Protein AF-A0A399SVD2-F1 (afdb_monomer)

Foldseek 3Di:
DPVVVVVVVVVVPPDPPPPPDFAWWDQDPVFQTPDDPPQFRRWGADPVQRWTDTDFKIFRQDVLLCVQVVPDDPWDKTKTWDDPDDCVVPAGWMWIATADPVRRRHKIFIARSVQRQGPWIWGWDWDDDPPDDTDTDTDTDDQDPVNSVVRNVRMDTDPDPPPPD

Mean predicted aligned error: 8.08 Å

Solvent-accessible surface area (backbone atoms only — not comparable to full-atom values): 9773 Å² total; per-residue (Å²): 127,75,68,60,57,58,53,56,57,61,70,73,66,76,67,82,79,77,70,90,68,66,45,70,33,45,72,44,96,89,22,39,38,43,77,55,58,80,96,48,40,57,23,34,44,43,83,91,68,46,29,46,32,45,69,65,33,30,30,47,66,40,67,76,62,47,63,77,52,65,87,63,64,86,60,48,79,50,38,32,30,48,74,92,65,65,52,91,83,47,63,38,29,38,33,40,36,45,23,26,94,91,38,77,74,21,35,35,42,33,25,31,67,87,76,62,47,72,82,48,39,31,36,65,36,80,50,71,50,95,96,53,76,79,42,75,40,81,38,78,56,90,76,49,71,69,46,52,51,46,45,61,72,34,48,42,73,51,83,68,81,77,78,81,126

Secondary structure (DSSP, 8-state):
--HHHHHHHHHT---------PEEEEE-TTSBEES--GGG-SEEEETTTTEEEETTEEEEPPHHHHTTTTT--S-EEEEEEE-SS-TTTS--EEEEEEE-SS-TT-EEEEEETTT--EEEEEEEEEE--TTSPPEEEEEE----HHHHHHHHHTEEE--------

Organism: NCBI:txid2305463

Structure (mmCIF, N/CA/C/O backbone):
data_AF-A0A399SVD2-F1
#
_entry.id   AF-A0A399SVD2-F1
#
loop_
_atom_site.group_PDB
_atom_site.id
_atom_site.type_symbol
_atom_site.label_atom_id
_atom_site.label_alt_id
_atom_site.label_comp_id
_atom_site.label_asym_id
_atom_site.label_entity_id
_atom_site.label_seq_id
_atom_site.pdbx_PDB_ins_code
_atom_site.Cartn_x
_atom_site.Cartn_y
_atom_site.Cartn_z
_atom_site.occupancy
_atom_site.B_iso_or_equiv
_atom_site.auth_seq_id
_atom_site.auth_comp_id
_atom_site.auth_asym_id
_atom_site.auth_atom_id
_atom_site.pdbx_PDB_model_num
ATOM 1 N N . MET A 1 1 ? 34.475 -36.546 33.493 1.00 55.59 1 MET A N 1
ATOM 2 C CA . MET A 1 1 ? 33.151 -35.921 33.744 1.00 55.59 1 MET A CA 1
ATOM 3 C C . MET A 1 1 ? 33.076 -34.419 33.418 1.00 55.59 1 MET A C 1
ATOM 5 O O . MET A 1 1 ? 31.990 -33.870 33.468 1.00 55.59 1 MET A O 1
ATOM 9 N N . LYS A 1 2 ? 34.173 -33.744 33.029 1.00 57.78 2 LYS A N 1
ATOM 10 C CA . LYS A 1 2 ? 34.202 -32.279 32.827 1.00 57.78 2 LYS A CA 1
ATOM 11 C C . LYS A 1 2 ? 33.726 -31.806 31.436 1.00 57.78 2 LYS A C 1
ATOM 13 O O . LYS A 1 2 ? 33.198 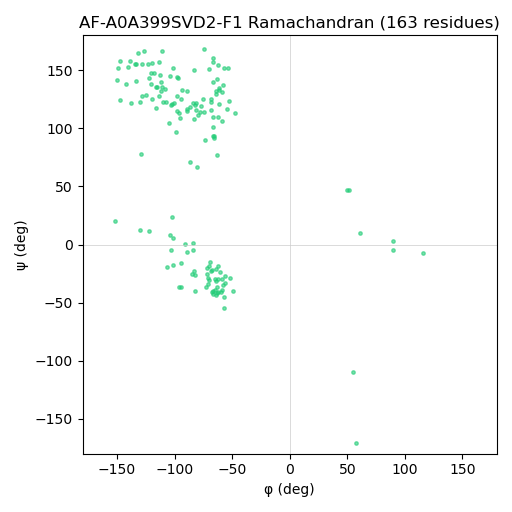-30.708 31.324 1.00 57.78 2 LYS A O 1
ATOM 18 N N . ASN A 1 3 ? 33.824 -32.648 30.400 1.00 59.53 3 ASN A N 1
ATOM 19 C CA . ASN A 1 3 ? 33.466 -32.263 29.021 1.00 59.53 3 ASN A CA 1
ATOM 20 C C . ASN A 1 3 ? 31.963 -32.378 28.708 1.00 59.53 3 ASN A C 1
ATOM 22 O O . ASN A 1 3 ? 31.471 -31.693 27.820 1.00 59.53 3 ASN A O 1
ATOM 26 N N . TRP A 1 4 ? 31.221 -33.199 29.456 1.00 64.62 4 TRP A N 1
ATOM 27 C CA . TRP A 1 4 ? 29.779 -33.393 29.250 1.00 64.62 4 TRP A CA 1
ATOM 28 C C . TRP A 1 4 ? 28.957 -32.167 29.669 1.00 64.62 4 TRP A C 1
ATOM 30 O O . TRP A 1 4 ? 27.925 -31.888 29.071 1.00 64.62 4 TRP A O 1
ATOM 40 N N . ILE A 1 5 ? 29.458 -31.393 30.638 1.00 72.12 5 ILE A N 1
ATOM 41 C CA . ILE A 1 5 ? 28.835 -30.142 31.094 1.00 72.12 5 ILE A CA 1
ATOM 42 C C . ILE A 1 5 ? 28.901 -29.075 29.991 1.00 72.12 5 ILE A C 1
ATOM 44 O O . ILE A 1 5 ? 27.917 -28.389 29.744 1.00 72.12 5 ILE A O 1
ATOM 48 N N . LEU A 1 6 ? 30.025 -28.977 29.273 1.00 65.31 6 LEU A N 1
ATOM 49 C CA . LEU A 1 6 ? 30.178 -28.050 28.144 1.00 65.31 6 LEU A CA 1
ATOM 50 C C . LEU A 1 6 ? 29.239 -28.392 26.979 1.00 65.31 6 LEU A C 1
ATOM 52 O O . LEU A 1 6 ? 28.652 -27.489 26.393 1.00 65.31 6 LEU A O 1
ATOM 56 N N . ILE A 1 7 ? 29.045 -29.683 26.688 1.00 68.75 7 ILE A N 1
ATOM 57 C CA . ILE A 1 7 ? 28.108 -30.144 25.650 1.00 68.75 7 ILE A CA 1
ATOM 58 C C . ILE A 1 7 ? 26.659 -29.836 26.056 1.00 68.75 7 ILE A C 1
ATOM 60 O O . ILE A 1 7 ? 25.890 -29.333 25.241 1.00 68.75 7 ILE A O 1
ATOM 64 N N . ALA A 1 8 ? 26.302 -30.063 27.324 1.00 66.94 8 ALA A N 1
ATOM 65 C CA . ALA A 1 8 ? 24.974 -29.745 27.845 1.00 66.94 8 ALA A CA 1
ATOM 66 C C . ALA A 1 8 ? 24.665 -28.234 27.811 1.00 66.94 8 ALA A C 1
ATOM 68 O O . ALA A 1 8 ? 23.546 -27.858 27.484 1.00 66.94 8 ALA A O 1
ATOM 69 N N . ILE A 1 9 ? 25.657 -27.372 28.073 1.00 70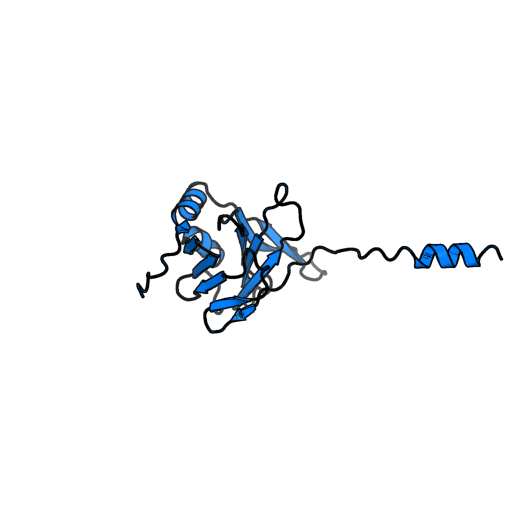.12 9 ILE A N 1
ATOM 70 C CA . ILE A 1 9 ? 25.515 -25.905 27.988 1.00 70.12 9 ILE A CA 1
ATOM 71 C C . ILE A 1 9 ? 25.383 -25.428 26.530 1.00 70.12 9 ILE A C 1
ATOM 73 O O . ILE A 1 9 ? 24.651 -24.480 26.252 1.00 70.12 9 ILE A O 1
ATOM 77 N N . MET A 1 10 ? 26.051 -26.087 25.577 1.00 62.69 10 MET A N 1
ATOM 78 C CA . MET A 1 10 ? 25.950 -25.733 24.154 1.00 62.69 10 MET A CA 1
ATOM 79 C C . MET A 1 10 ? 24.575 -26.076 23.554 1.00 62.69 10 MET A C 1
ATOM 81 O O . MET A 1 10 ? 24.098 -25.372 22.668 1.00 62.69 10 MET A O 1
ATOM 85 N N . LEU A 1 11 ? 23.914 -27.120 24.067 1.00 62.94 11 LEU A N 1
ATOM 86 C CA . LEU A 1 11 ? 22.574 -27.546 23.641 1.00 62.94 11 LEU A CA 1
ATOM 87 C C . LEU A 1 11 ? 21.446 -26.604 24.101 1.00 62.94 11 LEU A C 1
ATOM 89 O O . LEU A 1 11 ? 20.384 -26.599 23.487 1.00 62.94 11 LEU A O 1
ATOM 93 N N . THR A 1 12 ? 21.661 -25.774 25.128 1.00 62.62 12 THR A N 1
ATOM 94 C CA . THR A 1 12 ? 20.631 -24.856 25.656 1.00 62.62 12 THR A CA 1
ATOM 95 C C . THR A 1 12 ? 20.624 -23.465 25.009 1.00 62.62 12 THR A C 1
ATOM 97 O O . THR A 1 12 ? 19.802 -22.634 25.378 1.00 62.62 12 THR A O 1
ATOM 100 N N . PHE A 1 13 ? 21.512 -23.193 24.045 1.00 59.28 13 PHE A N 1
ATOM 101 C CA . PHE A 1 13 ? 21.647 -21.881 23.388 1.00 59.28 13 PHE A CA 1
ATOM 102 C C . PHE A 1 13 ? 21.021 -21.803 21.985 1.00 59.28 13 PHE A C 1
ATOM 104 O O . PHE A 1 13 ? 21.383 -20.943 21.184 1.00 59.28 13 PHE A O 1
ATOM 111 N N . GLN A 1 14 ? 20.045 -22.658 21.674 1.00 62.28 14 GLN A N 1
ATOM 112 C CA . GLN A 1 14 ? 19.203 -22.484 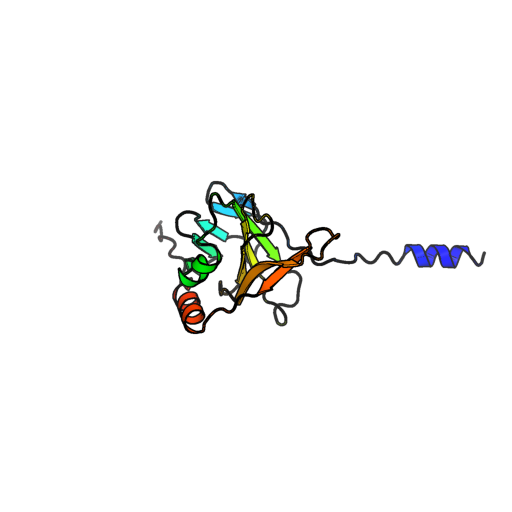20.486 1.00 62.28 14 GLN A CA 1
ATOM 113 C C . GLN A 1 14 ? 18.102 -21.457 20.773 1.00 62.28 14 GLN A C 1
ATOM 115 O O . GLN A 1 14 ? 16.922 -21.790 20.850 1.00 62.28 14 GLN A O 1
ATOM 120 N N . LEU A 1 15 ? 18.488 -20.195 20.976 1.00 65.81 15 LEU A N 1
ATOM 121 C CA . LEU A 1 15 ? 17.510 -19.113 20.929 1.00 65.81 15 LEU A CA 1
ATOM 122 C C . LEU A 1 15 ? 16.969 -19.055 19.495 1.00 65.81 15 LEU A C 1
ATOM 124 O O . LEU A 1 15 ? 17.784 -19.031 18.566 1.00 65.81 15 LEU A O 1
ATOM 128 N N . PRO A 1 16 ? 15.640 -19.047 19.279 1.00 60.78 16 PRO A N 1
ATOM 129 C CA . PRO A 1 16 ? 15.102 -18.758 17.964 1.00 60.78 16 PRO A CA 1
ATOM 130 C C . PRO A 1 16 ? 15.593 -17.364 17.584 1.00 60.78 16 PRO A C 1
ATOM 132 O O . PRO A 1 16 ? 15.163 -16.352 18.139 1.00 60.78 16 PRO A O 1
ATOM 135 N N . LEU A 1 17 ? 16.549 -17.318 16.660 1.00 57.47 17 LEU A N 1
ATOM 136 C CA . LEU A 1 17 ? 16.846 -16.113 15.913 1.00 57.47 17 LEU A CA 1
ATOM 137 C C . LEU A 1 17 ? 15.593 -15.871 15.079 1.00 57.47 17 LEU A C 1
ATOM 139 O O . LEU A 1 17 ? 15.445 -16.445 14.004 1.00 57.47 17 LEU A O 1
ATOM 143 N N . PHE A 1 18 ? 14.658 -15.090 15.622 1.00 55.34 18 PHE A N 1
ATOM 144 C CA . PHE A 1 18 ? 13.564 -14.501 14.863 1.00 55.34 18 PHE A CA 1
ATOM 145 C C . PHE A 1 18 ? 14.192 -13.549 13.842 1.00 55.34 18 PHE A C 1
ATOM 147 O O . PHE A 1 18 ? 14.251 -12.333 14.036 1.00 55.34 18 PHE A O 1
ATOM 154 N N . ALA A 1 19 ? 14.743 -14.122 12.771 1.00 56.31 19 ALA A N 1
ATOM 155 C CA . ALA A 1 19 ? 14.974 -13.394 11.545 1.00 56.31 19 ALA A CA 1
ATOM 156 C C . ALA A 1 19 ? 13.615 -12.798 11.177 1.00 56.31 19 ALA A C 1
ATOM 158 O O . ALA A 1 19 ? 12.630 -13.526 11.064 1.00 56.31 19 ALA A O 1
ATOM 159 N N . HIS A 1 20 ? 13.547 -11.468 11.162 1.00 63.09 20 HIS A N 1
ATOM 160 C CA . HIS A 1 20 ? 12.317 -10.743 10.889 1.00 63.09 20 HIS A CA 1
ATOM 161 C C . HIS A 1 20 ? 11.937 -11.021 9.438 1.00 63.09 20 HIS A C 1
ATOM 163 O O . HIS A 1 20 ? 12.541 -10.468 8.521 1.00 63.09 20 HIS A O 1
ATOM 169 N N . GLU A 1 21 ? 10.990 -11.928 9.248 1.00 74.50 21 GLU A N 1
ATOM 170 C CA . GLU A 1 21 ? 10.391 -12.213 7.957 1.00 74.50 21 GLU A CA 1
ATOM 171 C C . GLU A 1 21 ? 8.941 -11.747 8.006 1.00 74.50 21 GLU A C 1
ATOM 173 O O . GLU A 1 21 ? 8.218 -12.010 8.974 1.00 74.50 21 GLU A O 1
ATOM 178 N N . ASP A 1 22 ? 8.537 -11.014 6.974 1.00 90.88 22 ASP A N 1
ATOM 179 C CA . ASP A 1 22 ? 7.161 -10.564 6.850 1.00 90.88 22 ASP A CA 1
ATOM 180 C C . ASP A 1 22 ? 6.233 -11.767 6.710 1.00 90.88 22 ASP A C 1
ATOM 182 O O . ASP A 1 22 ? 6.543 -12.764 6.061 1.00 90.88 22 ASP A O 1
ATOM 186 N N . THR A 1 23 ? 5.063 -11.676 7.332 1.00 95.06 23 THR A N 1
ATOM 187 C CA . THR A 1 23 ? 4.053 -12.723 7.249 1.00 95.06 23 THR A CA 1
ATOM 188 C C . THR A 1 23 ? 3.278 -12.574 5.941 1.00 95.06 23 THR A C 1
ATOM 190 O O . THR A 1 23 ? 2.658 -11.524 5.736 1.00 95.06 23 THR A O 1
ATOM 193 N N . PRO A 1 24 ? 3.252 -13.596 5.064 1.00 96.44 24 PRO A N 1
ATOM 194 C CA . PRO A 1 24 ? 2.471 -13.547 3.834 1.00 96.44 24 PRO A CA 1
ATOM 195 C C . PRO A 1 24 ? 0.974 -13.403 4.125 1.00 96.44 24 PRO A C 1
ATOM 197 O O . PRO A 1 24 ? 0.411 -14.148 4.931 1.00 96.44 24 PRO A O 1
ATOM 200 N N . ILE A 1 25 ? 0.310 -12.481 3.428 1.00 97.94 25 ILE A N 1
ATOM 201 C CA . ILE A 1 25 ? -1.127 -12.223 3.541 1.00 97.94 25 ILE A CA 1
ATOM 202 C C . ILE A 1 25 ? -1.824 -12.694 2.267 1.00 97.94 25 ILE A C 1
ATOM 204 O O . ILE A 1 25 ? -1.535 -12.255 1.153 1.00 97.94 25 ILE A O 1
ATOM 208 N N . LYS A 1 26 ? -2.789 -13.600 2.421 1.00 97.81 26 LYS A N 1
ATOM 209 C CA . LYS A 1 26 ? -3.503 -14.190 1.291 1.00 97.81 26 LYS A CA 1
ATOM 210 C C . LYS A 1 26 ? -4.630 -13.271 0.827 1.00 97.81 26 LYS A C 1
ATOM 212 O O . LYS A 1 26 ? -5.585 -13.050 1.568 1.00 97.81 26 LYS A O 1
ATOM 217 N N . LEU A 1 27 ? -4.580 -12.839 -0.431 1.00 97.56 27 LEU A N 1
ATOM 218 C CA . LEU A 1 27 ? -5.710 -12.209 -1.112 1.00 97.56 27 LEU A CA 1
ATOM 219 C C . LEU A 1 27 ? -6.671 -13.287 -1.645 1.00 97.56 27 LEU A C 1
ATOM 221 O O . LEU A 1 27 ? -6.309 -14.108 -2.488 1.00 97.56 27 LEU A O 1
ATOM 225 N N . SER A 1 28 ? -7.894 -13.317 -1.122 1.00 97.00 28 SER A N 1
ATOM 226 C CA . SER A 1 28 ? -8.975 -14.184 -1.614 1.00 97.00 28 SER A CA 1
ATOM 227 C C . SER A 1 28 ? -9.559 -13.680 -2.941 1.00 97.00 28 SER A C 1
ATOM 229 O O . SER A 1 28 ? -9.314 -12.546 -3.355 1.00 97.00 28 SER A O 1
ATOM 231 N N . LYS A 1 29 ? -10.368 -14.513 -3.609 1.00 94.44 29 LYS A N 1
ATOM 232 C CA . LYS A 1 29 ? -11.026 -14.143 -4.875 1.00 94.44 29 LYS A CA 1
ATOM 233 C C . LYS A 1 29 ? -12.033 -13.006 -4.692 1.00 94.44 29 LYS A C 1
ATOM 235 O O . LYS A 1 29 ? -12.234 -12.216 -5.605 1.00 94.44 29 LYS A O 1
ATOM 240 N N . GLU A 1 30 ? -12.626 -12.918 -3.508 1.00 95.19 30 GLU A N 1
ATOM 241 C CA . GLU A 1 30 ? -13.606 -11.912 -3.105 1.00 95.19 30 GLU A CA 1
ATOM 242 C C . GLU A 1 30 ? -12.943 -10.614 -2.609 1.00 95.19 30 GLU A C 1
ATOM 244 O O . GLU A 1 30 ? -13.632 -9.690 -2.191 1.00 95.19 30 GLU A O 1
ATOM 249 N N . GLY A 1 31 ? -11.607 -10.539 -2.625 1.00 96.94 31 GLY A N 1
ATOM 250 C CA . GLY A 1 31 ? -10.848 -9.359 -2.213 1.00 96.94 31 GLY A CA 1
ATOM 251 C C . GLY A 1 31 ? -10.481 -9.315 -0.729 1.00 96.94 31 GLY A C 1
ATOM 252 O O . GLY A 1 31 ? -9.734 -8.434 -0.330 1.00 96.94 31 GLY A O 1
ATOM 253 N N . LYS A 1 32 ? -10.922 -10.261 0.113 1.00 98.19 32 LYS A N 1
ATOM 254 C CA . LYS A 1 32 ? -10.506 -10.327 1.531 1.00 98.19 32 LYS A CA 1
ATOM 255 C C . LYS A 1 32 ? -9.021 -10.654 1.684 1.00 98.19 32 LYS A C 1
ATOM 257 O O . LYS A 1 32 ? -8.528 -11.545 0.989 1.00 98.19 32 LYS A O 1
ATOM 262 N N . LEU A 1 33 ? -8.362 -9.992 2.632 1.00 98.38 33 LEU A N 1
ATOM 263 C CA . LEU A 1 33 ? -6.977 -10.223 3.043 1.00 98.38 33 LEU A CA 1
ATOM 264 C C . LEU A 1 33 ? -6.951 -11.109 4.298 1.00 98.38 33 LEU A C 1
ATOM 266 O O . LEU A 1 33 ? -7.434 -10.722 5.358 1.00 98.38 33 LEU A O 1
ATOM 270 N N . ILE A 1 34 ? -6.407 -12.319 4.172 1.00 97.88 34 ILE A N 1
ATOM 271 C CA . ILE A 1 34 ? -6.434 -13.368 5.201 1.00 97.88 34 ILE A CA 1
ATOM 272 C C . ILE A 1 34 ? -5.022 -13.580 5.757 1.00 97.88 34 ILE A C 1
ATOM 274 O O . ILE A 1 34 ? -4.073 -13.710 4.987 1.00 97.88 34 ILE A O 1
ATOM 278 N N . GLY A 1 35 ? -4.899 -13.683 7.083 1.00 96.12 35 GLY A N 1
ATOM 279 C CA . GLY A 1 35 ? -3.625 -13.930 7.778 1.00 96.12 35 GLY A CA 1
ATOM 280 C C . GLY A 1 35 ? -3.173 -12.790 8.693 1.00 96.12 35 GLY A C 1
ATOM 281 O O . GLY A 1 35 ? -2.224 -12.962 9.449 1.00 96.12 35 GLY A O 1
ATOM 282 N N . LEU A 1 36 ? -3.872 -11.652 8.665 1.00 97.06 36 LEU A N 1
ATOM 283 C CA . LEU A 1 36 ? -3.668 -10.560 9.616 1.00 97.06 36 LEU A CA 1
ATOM 284 C C . LEU A 1 36 ? -4.162 -10.953 11.023 1.00 97.06 36 LEU A C 1
ATOM 286 O O . LEU A 1 36 ? -5.102 -11.747 11.142 1.00 97.06 36 LEU A O 1
ATOM 290 N N . PRO A 1 37 ? -3.574 -10.391 12.096 1.00 95.38 37 PRO A N 1
ATOM 291 C CA . PRO A 1 37 ? -4.034 -10.639 13.458 1.00 95.38 37 PRO A CA 1
ATOM 292 C C . PRO A 1 37 ? -5.433 -10.046 13.667 1.00 95.38 37 PRO A C 1
ATOM 294 O O . PRO A 1 37 ? -5.843 -9.136 12.948 1.00 95.38 37 PRO A O 1
ATOM 297 N N . GLU A 1 38 ? -6.152 -10.517 14.689 1.00 95.06 38 GLU A N 1
ATOM 298 C CA . GLU A 1 38 ? -7.566 -10.179 14.936 1.00 95.06 38 GLU A CA 1
ATOM 299 C C . GLU A 1 38 ? -7.859 -8.669 14.897 1.00 95.06 38 GLU A C 1
ATOM 301 O O . GLU A 1 38 ? -8.832 -8.244 14.276 1.00 95.06 38 GLU A O 1
ATOM 306 N N . LYS A 1 39 ? -6.957 -7.845 15.453 1.00 95.31 39 LYS A N 1
ATOM 307 C CA . LYS A 1 39 ? -7.050 -6.373 15.442 1.00 95.31 39 LYS A CA 1
ATOM 308 C C . LYS A 1 39 ? -7.164 -5.770 14.031 1.00 95.31 39 LYS A C 1
ATOM 310 O O . LYS A 1 39 ? -7.729 -4.691 13.893 1.00 95.31 39 LYS A O 1
ATOM 315 N N . TYR A 1 40 ? -6.638 -6.432 13.001 1.00 96.25 40 TYR A N 1
ATOM 316 C CA . TYR A 1 40 ? -6.636 -5.973 11.605 1.00 96.25 40 TYR A CA 1
ATOM 317 C C . TYR A 1 40 ? -7.326 -6.969 10.657 1.00 96.25 40 TYR A C 1
ATOM 319 O O . TYR A 1 40 ? -7.205 -6.849 9.441 1.00 96.25 40 TYR A O 1
ATOM 327 N N . ALA A 1 41 ? -8.038 -7.970 11.188 1.00 90.81 41 ALA A N 1
ATOM 328 C CA . ALA A 1 41 ? -8.543 -9.097 10.403 1.00 90.81 41 ALA A CA 1
ATOM 329 C C . ALA A 1 41 ? -9.628 -8.709 9.387 1.00 90.81 41 ALA A C 1
ATOM 331 O O . ALA A 1 41 ? -9.853 -9.427 8.413 1.00 90.81 41 ALA A O 1
ATOM 332 N N . ASN A 1 42 ? -10.312 -7.581 9.590 1.00 95.56 42 ASN A N 1
ATOM 333 C CA . ASN A 1 42 ? -11.302 -7.091 8.642 1.00 95.56 42 ASN A CA 1
ATOM 334 C C . ASN A 1 42 ? -10.641 -6.233 7.563 1.00 95.56 42 ASN A C 1
ATOM 336 O O . ASN A 1 42 ? -10.788 -5.013 7.555 1.00 95.56 42 ASN A O 1
ATOM 340 N N . ALA A 1 43 ? -9.890 -6.889 6.687 1.00 97.94 43 ALA A N 1
ATOM 341 C CA . ALA A 1 43 ? -9.132 -6.240 5.635 1.00 97.94 43 ALA A CA 1
ATOM 342 C C . ALA A 1 43 ? -9.525 -6.764 4.250 1.00 97.94 43 ALA A C 1
ATOM 344 O O . ALA A 1 43 ? -9.805 -7.952 4.060 1.00 97.94 43 ALA A O 1
ATOM 345 N N . GLU A 1 44 ? -9.543 -5.872 3.267 1.00 98.25 44 GLU A N 1
ATOM 346 C CA . GLU A 1 44 ? -9.873 -6.185 1.883 1.00 98.25 44 GLU A CA 1
ATOM 347 C C . GLU A 1 44 ? -9.145 -5.276 0.898 1.00 98.25 44 GLU A C 1
ATOM 349 O O . GLU A 1 44 ? -8.809 -4.132 1.200 1.00 98.25 44 GLU A O 1
ATOM 354 N N . PHE A 1 45 ? -8.914 -5.801 -0.298 1.00 98.50 45 PHE A N 1
ATOM 355 C CA . PHE A 1 45 ? -8.314 -5.086 -1.400 1.00 98.50 45 PHE A CA 1
ATOM 356 C C . PHE A 1 45 ? -9.145 -5.254 -2.669 1.00 98.50 45 PHE A C 1
ATOM 358 O O . PHE A 1 45 ? -9.362 -6.366 -3.158 1.00 98.50 45 PHE A O 1
ATOM 365 N N . ASN A 1 46 ? -9.571 -4.129 -3.237 1.00 97.81 46 ASN A N 1
ATOM 366 C CA . ASN A 1 46 ? -10.221 -4.087 -4.537 1.00 97.81 46 ASN A CA 1
ATOM 367 C C . ASN A 1 46 ? -9.182 -3.781 -5.623 1.00 97.81 46 ASN A C 1
ATOM 369 O O . ASN A 1 46 ? -8.707 -2.650 -5.742 1.00 97.81 46 ASN A O 1
ATOM 373 N N . ARG A 1 47 ? -8.863 -4.788 -6.448 1.00 95.44 47 ARG A N 1
ATOM 374 C CA . ARG A 1 47 ? -7.877 -4.660 -7.537 1.00 95.44 47 ARG A CA 1
ATOM 375 C C . ARG A 1 47 ? -8.301 -3.668 -8.624 1.00 95.44 47 ARG A C 1
ATOM 377 O O . ARG A 1 47 ? -7.437 -3.058 -9.236 1.00 95.44 47 ARG A O 1
ATOM 384 N N . ALA A 1 48 ? -9.601 -3.512 -8.881 1.00 94.69 48 ALA A N 1
ATOM 385 C CA . ALA A 1 48 ? -10.088 -2.639 -9.949 1.00 94.69 48 ALA A CA 1
ATOM 386 C C . ALA A 1 48 ? -9.931 -1.157 -9.591 1.00 94.69 48 ALA A C 1
ATOM 388 O O . ALA A 1 48 ? -9.613 -0.338 -10.448 1.00 94.69 48 ALA A O 1
ATOM 389 N N . THR A 1 49 ? -10.139 -0.816 -8.319 1.00 96.50 49 THR A N 1
ATOM 390 C CA . THR A 1 49 ? -10.082 0.568 -7.830 1.00 96.50 49 THR A CA 1
ATOM 391 C C . THR A 1 49 ? -8.797 0.889 -7.073 1.00 96.50 49 THR A C 1
ATOM 393 O O . THR A 1 49 ? -8.599 2.042 -6.699 1.00 96.50 49 THR A O 1
ATOM 396 N N . PHE A 1 50 ? -7.926 -0.101 -6.843 1.00 97.62 50 PHE A N 1
ATOM 397 C CA . PHE A 1 50 ? -6.764 0.014 -5.958 1.00 97.62 50 PHE A CA 1
ATOM 398 C C . PHE A 1 50 ? -7.153 0.550 -4.575 1.00 97.62 50 PHE A C 1
ATOM 400 O O . PHE A 1 50 ? -6.542 1.477 -4.041 1.00 97.62 50 PHE A O 1
ATOM 407 N N . THR A 1 51 ? -8.213 -0.020 -4.005 1.00 98.38 51 THR A N 1
ATOM 408 C CA . THR A 1 51 ? -8.709 0.368 -2.683 1.00 98.38 51 THR A CA 1
ATOM 409 C C . THR A 1 51 ? -8.289 -0.665 -1.657 1.00 98.38 51 THR A C 1
ATOM 411 O O . THR A 1 51 ? -8.676 -1.824 -1.779 1.00 98.38 51 THR A O 1
ATOM 414 N N . LEU A 1 52 ? -7.522 -0.244 -0.654 1.00 98.62 52 LEU A N 1
ATOM 415 C CA . LEU A 1 52 ? -7.219 -1.040 0.531 1.00 98.62 52 LEU A CA 1
ATOM 416 C C . LEU A 1 52 ? -8.125 -0.566 1.664 1.00 98.62 52 LEU A C 1
ATOM 418 O O . LEU A 1 52 ? -8.085 0.607 2.032 1.00 98.62 52 LEU A O 1
ATOM 422 N N . ALA A 1 53 ? -8.923 -1.466 2.222 1.00 98.25 53 ALA A N 1
ATOM 423 C CA . ALA A 1 53 ? -9.715 -1.203 3.412 1.00 98.25 53 ALA A CA 1
ATOM 424 C C . ALA A 1 53 ? -9.247 -2.098 4.554 1.00 98.25 53 ALA A C 1
ATOM 426 O O . ALA A 1 53 ? -9.001 -3.288 4.363 1.00 98.25 53 ALA A O 1
ATOM 427 N N . ILE A 1 54 ? -9.113 -1.510 5.740 1.00 97.69 54 ILE A N 1
ATOM 428 C CA . ILE A 1 54 ? -8.778 -2.206 6.981 1.00 97.69 54 ILE A CA 1
ATOM 429 C C . ILE A 1 54 ? -9.673 -1.624 8.069 1.00 97.69 54 ILE A C 1
ATOM 431 O O . ILE A 1 54 ? -9.668 -0.422 8.330 1.00 97.69 54 ILE A O 1
ATOM 435 N N . ASN A 1 55 ? -10.451 -2.497 8.701 1.00 94.88 55 ASN A N 1
ATOM 436 C CA . ASN A 1 55 ? -11.437 -2.171 9.722 1.00 94.88 55 ASN A CA 1
ATOM 437 C C . ASN A 1 55 ? -12.461 -1.121 9.262 1.00 94.88 55 ASN A C 1
ATOM 439 O O . ASN A 1 55 ? -13.362 -1.432 8.481 1.00 94.88 55 ASN A O 1
ATOM 443 N N . ASP A 1 56 ? -12.379 0.086 9.811 1.00 95.00 56 ASP A N 1
ATOM 444 C CA . ASP A 1 56 ? -13.297 1.207 9.634 1.00 95.00 56 ASP A CA 1
ATOM 445 C C . ASP A 1 56 ? -12.733 2.289 8.706 1.00 95.00 56 ASP A C 1
ATOM 447 O O . ASP A 1 56 ? -13.332 3.355 8.577 1.00 95.00 56 ASP A O 1
ATOM 451 N N . LYS A 1 57 ? -11.601 2.027 8.044 1.00 96.88 57 LYS A N 1
ATOM 452 C CA . LYS A 1 57 ? -10.942 2.962 7.131 1.00 96.88 57 LYS A CA 1
ATOM 453 C C . LYS A 1 57 ? -10.664 2.311 5.789 1.00 96.88 57 LYS A C 1
ATOM 455 O O . LYS A 1 57 ? -10.499 1.096 5.682 1.00 96.88 57 LYS A O 1
ATOM 460 N N . GLN A 1 58 ? -10.557 3.150 4.774 1.00 98.31 58 GLN A N 1
ATOM 461 C CA . GLN A 1 58 ? -10.095 2.764 3.454 1.00 98.31 58 GLN A CA 1
ATOM 462 C C . GLN A 1 58 ? -9.204 3.844 2.854 1.00 98.31 58 GLN A C 1
ATOM 464 O O . GLN A 1 58 ? -9.370 5.027 3.146 1.00 98.31 58 GLN A O 1
ATOM 469 N N . ILE A 1 59 ? -8.302 3.430 1.974 1.00 98.44 59 ILE A N 1
ATOM 470 C CA . ILE A 1 59 ? -7.523 4.304 1.109 1.00 98.44 59 ILE A CA 1
ATOM 471 C C . ILE A 1 59 ? -7.717 3.865 -0.336 1.00 98.44 59 ILE A C 1
ATOM 473 O O . ILE A 1 59 ? -7.535 2.697 -0.677 1.00 98.44 59 ILE A O 1
ATOM 477 N N . ILE A 1 60 ? -8.074 4.814 -1.196 1.00 98.19 60 ILE A N 1
ATOM 478 C CA . ILE A 1 60 ? -7.921 4.653 -2.642 1.00 98.19 60 ILE A CA 1
ATOM 479 C C . ILE A 1 60 ? -6.504 5.111 -2.966 1.00 98.19 60 ILE A C 1
ATOM 481 O O . ILE A 1 60 ? -6.166 6.263 -2.704 1.00 98.19 60 ILE A O 1
ATOM 485 N N . ILE A 1 61 ? -5.662 4.220 -3.489 1.00 98.19 61 ILE A N 1
ATOM 486 C CA . ILE A 1 61 ? -4.257 4.553 -3.748 1.00 98.19 61 ILE A CA 1
ATOM 487 C C . ILE A 1 61 ? -4.204 5.711 -4.764 1.00 98.19 61 ILE A C 1
ATOM 489 O O . ILE A 1 61 ? -4.725 5.559 -5.875 1.00 98.19 61 ILE A O 1
ATOM 493 N N . PRO A 1 62 ? -3.597 6.865 -4.417 1.00 97.75 62 PRO A N 1
ATOM 494 C CA . PRO A 1 62 ? -3.572 8.028 -5.298 1.00 97.75 62 PRO A CA 1
ATOM 495 C C . PRO A 1 62 ? -2.752 7.793 -6.562 1.00 97.75 62 PRO A C 1
ATOM 497 O O . PRO A 1 62 ? -1.809 7.002 -6.572 1.00 97.75 62 PRO A O 1
ATOM 500 N N . GLU A 1 63 ? -3.045 8.560 -7.612 1.00 97.62 63 GLU A N 1
ATOM 501 C CA . GLU A 1 63 ? -2.338 8.434 -8.890 1.00 97.62 63 GLU A CA 1
ATOM 502 C C . GLU A 1 63 ? -0.831 8.671 -8.753 1.00 97.62 63 GLU A C 1
ATOM 504 O O . GLU A 1 63 ? -0.042 7.910 -9.295 1.00 97.62 63 GLU A O 1
ATOM 509 N N . CYS A 1 64 ? -0.415 9.634 -7.924 1.00 97.69 64 CYS A N 1
ATOM 510 C CA . CYS A 1 64 ? 1.003 9.903 -7.678 1.00 97.69 64 CYS A CA 1
ATOM 511 C C . CYS A 1 64 ? 1.771 8.708 -7.079 1.00 97.69 64 CYS A C 1
ATOM 513 O O . CYS A 1 64 ? 2.982 8.625 -7.251 1.00 97.69 64 CYS A O 1
ATOM 515 N N . ILE A 1 65 ? 1.088 7.774 -6.404 1.00 98.19 65 ILE A N 1
ATOM 516 C CA . ILE A 1 65 ? 1.688 6.512 -5.951 1.00 98.19 65 ILE A CA 1
ATOM 517 C C . ILE A 1 65 ? 1.698 5.487 -7.090 1.00 98.19 65 ILE A C 1
ATOM 519 O O . ILE A 1 65 ? 2.686 4.778 -7.274 1.00 98.19 65 ILE A O 1
ATOM 523 N N . LYS A 1 66 ? 0.629 5.427 -7.893 1.00 97.06 66 LYS A N 1
ATOM 524 C CA . LYS A 1 66 ? 0.557 4.536 -9.063 1.00 97.06 66 LYS A CA 1
ATOM 525 C C . LYS A 1 66 ? 1.613 4.854 -10.114 1.00 97.06 66 LYS A C 1
ATOM 527 O O . LYS A 1 66 ? 2.112 3.939 -10.761 1.00 97.06 66 LYS A O 1
ATOM 532 N N . GLU A 1 67 ? 2.035 6.112 -10.219 1.00 96.50 67 GLU A N 1
ATOM 533 C CA . GLU A 1 67 ? 3.141 6.544 -11.081 1.00 96.50 67 GLU A CA 1
ATOM 534 C C . GLU A 1 67 ? 4.428 5.723 -10.874 1.00 96.50 67 GLU A C 1
ATOM 536 O O . GLU A 1 67 ? 5.184 5.517 -11.823 1.00 96.50 67 GLU A O 1
ATOM 541 N N . PHE A 1 68 ? 4.671 5.177 -9.675 1.00 95.25 68 PHE A N 1
ATOM 542 C CA . PHE A 1 68 ? 5.846 4.338 -9.420 1.00 95.25 68 PHE A CA 1
ATOM 543 C C . PHE A 1 68 ? 5.812 2.987 -10.147 1.00 95.25 68 PHE A C 1
ATOM 545 O O . PHE A 1 68 ? 6.878 2.417 -10.405 1.00 95.25 68 PHE A O 1
ATOM 552 N N . PHE A 1 69 ? 4.629 2.501 -10.521 1.00 94.19 69 PHE A N 1
ATOM 553 C CA . PHE A 1 69 ? 4.422 1.215 -11.190 1.00 94.19 69 PHE A CA 1
ATOM 554 C C . PHE A 1 69 ? 3.541 1.304 -12.446 1.00 94.19 69 PHE A C 1
ATOM 556 O O . PHE A 1 69 ? 3.160 0.274 -12.993 1.00 94.19 69 PHE A O 1
ATOM 563 N N . LYS A 1 70 ? 3.256 2.508 -12.957 1.00 93.81 70 LYS A N 1
ATOM 564 C CA . LYS A 1 70 ? 2.394 2.714 -14.137 1.00 93.81 70 LYS A CA 1
ATOM 565 C C . LYS A 1 70 ? 2.882 2.006 -15.404 1.00 93.81 70 LYS A C 1
ATOM 567 O O . LYS A 1 70 ? 2.079 1.627 -16.249 1.00 93.81 70 LYS A O 1
ATOM 572 N N . ASP A 1 71 ? 4.198 1.836 -15.532 1.00 91.62 71 ASP A N 1
ATOM 573 C CA . ASP A 1 71 ? 4.824 1.234 -16.711 1.00 91.62 71 ASP A CA 1
ATOM 574 C C . ASP A 1 71 ? 4.834 -0.302 -16.640 1.00 91.62 71 ASP A C 1
ATOM 576 O O . ASP A 1 71 ? 5.266 -0.967 -17.583 1.00 91.62 71 ASP A O 1
ATOM 580 N N . TYR A 1 72 ? 4.382 -0.885 -15.524 1.00 92.81 72 TYR A N 1
ATOM 581 C CA . TYR A 1 72 ? 4.328 -2.331 -15.359 1.00 92.81 72 TYR A CA 1
ATOM 582 C C . TYR A 1 72 ? 3.159 -2.894 -16.166 1.00 92.81 72 TYR A C 1
ATOM 584 O O . TYR A 1 72 ? 2.008 -2.493 -16.000 1.00 92.81 72 TYR A O 1
ATOM 592 N N . LYS A 1 73 ? 3.463 -3.852 -17.041 1.00 91.00 73 LYS A N 1
ATOM 593 C CA . LYS A 1 73 ? 2.479 -4.611 -17.819 1.00 91.00 73 LYS A CA 1
ATOM 594 C C . LYS A 1 73 ? 2.330 -6.001 -17.219 1.00 91.00 73 LYS A C 1
ATOM 596 O O . LYS A 1 73 ? 3.315 -6.548 -16.730 1.00 91.00 73 LYS A O 1
ATOM 601 N N . ASP A 1 74 ? 1.113 -6.542 -17.268 1.00 93.38 74 ASP A N 1
ATOM 602 C CA . ASP A 1 74 ? 0.797 -7.904 -16.815 1.00 93.38 74 ASP A CA 1
ATOM 603 C C . ASP A 1 74 ? 1.332 -8.204 -15.402 1.00 93.38 74 ASP A C 1
ATOM 605 O O . ASP A 1 74 ? 2.001 -9.208 -15.167 1.00 93.38 74 ASP A O 1
ATOM 609 N N . TYR A 1 75 ? 1.091 -7.277 -14.468 1.00 95.62 75 TYR A N 1
ATOM 610 C CA . TYR A 1 75 ? 1.599 -7.382 -13.104 1.00 95.62 75 TYR A CA 1
ATOM 611 C C . TYR A 1 75 ? 0.719 -8.249 -12.198 1.00 95.62 75 TYR A C 1
ATOM 613 O O . TYR A 1 75 ? -0.513 -8.272 -12.300 1.00 95.62 75 TYR A O 1
ATOM 621 N N . ASP A 1 76 ? 1.373 -8.868 -11.222 1.00 96.31 76 ASP A N 1
ATOM 622 C CA . ASP A 1 76 ? 0.743 -9.536 -10.093 1.00 96.31 76 ASP A CA 1
ATOM 623 C C . ASP A 1 76 ? 0.798 -8.658 -8.844 1.00 96.31 76 ASP A C 1
ATOM 625 O O . ASP A 1 76 ? 1.687 -7.819 -8.683 1.00 96.31 76 ASP A O 1
ATOM 629 N N . ILE A 1 77 ? -0.188 -8.848 -7.964 1.00 97.06 77 ILE A N 1
ATOM 630 C CA . ILE A 1 77 ? -0.268 -8.163 -6.672 1.00 97.06 77 ILE A CA 1
ATOM 631 C C . ILE A 1 77 ? -0.246 -9.209 -5.561 1.00 97.06 77 ILE A C 1
ATOM 633 O O . ILE A 1 77 ? -1.111 -10.088 -5.530 1.00 97.06 77 ILE A O 1
ATOM 637 N N . SER A 1 78 ? 0.694 -9.070 -4.631 1.00 97.12 78 SER A N 1
ATOM 638 C CA . SER A 1 78 ? 0.755 -9.838 -3.385 1.00 97.12 78 SER A CA 1
ATOM 639 C C . SER A 1 78 ? 0.860 -8.920 -2.173 1.00 97.12 78 SER A C 1
ATOM 641 O O . SER A 1 78 ? 1.101 -7.721 -2.304 1.00 97.12 78 SER A O 1
ATOM 643 N N . PHE A 1 79 ? 0.640 -9.489 -0.989 1.00 98.12 79 PHE A N 1
ATOM 644 C CA . PHE A 1 79 ? 0.699 -8.761 0.269 1.00 98.12 79 PHE A CA 1
ATOM 645 C C . PHE A 1 79 ? 1.504 -9.543 1.296 1.00 98.12 79 PHE A C 1
ATOM 647 O O . PHE A 1 79 ? 1.327 -10.755 1.429 1.00 98.12 79 PHE A O 1
ATOM 654 N N . SER A 1 80 ? 2.307 -8.828 2.073 1.00 97.06 80 SER A N 1
ATOM 655 C CA . SER A 1 80 ? 2.907 -9.334 3.307 1.00 97.06 80 SER A CA 1
ATOM 656 C C . SER A 1 80 ? 2.852 -8.248 4.380 1.00 97.06 80 SER A C 1
ATOM 658 O O . SER A 1 80 ? 2.678 -7.066 4.082 1.00 97.06 80 SER A O 1
ATOM 660 N N . ALA A 1 81 ? 2.919 -8.634 5.648 1.00 97.12 81 ALA A N 1
ATOM 661 C CA . ALA A 1 81 ? 2.726 -7.714 6.763 1.00 97.12 81 ALA A CA 1
ATOM 662 C C . ALA A 1 81 ? 3.573 -8.098 7.978 1.00 97.12 81 ALA A C 1
ATOM 664 O O . ALA A 1 81 ? 3.959 -9.253 8.140 1.00 97.12 81 ALA A O 1
ATOM 665 N N . SER A 1 82 ? 3.825 -7.127 8.853 1.00 95.44 82 SER A N 1
ATOM 666 C CA . SER A 1 82 ? 4.564 -7.330 10.096 1.00 95.44 82 SER A CA 1
ATOM 667 C C . SER A 1 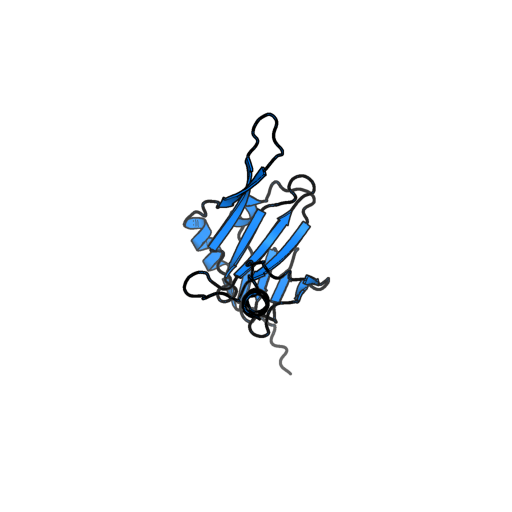82 ? 3.981 -6.505 11.241 1.00 95.44 82 SER A C 1
ATOM 669 O O . SER A 1 82 ? 3.593 -5.344 11.072 1.00 95.44 82 SER A O 1
ATOM 671 N N . TRP A 1 83 ? 3.894 -7.132 12.415 1.00 93.88 83 TRP A N 1
ATOM 672 C CA . TRP A 1 83 ? 3.271 -6.582 13.626 1.00 93.88 83 TRP A CA 1
ATOM 673 C C . TRP A 1 83 ? 3.877 -7.143 14.926 1.00 93.88 83 TRP A C 1
ATOM 675 O O . TRP A 1 83 ? 3.236 -7.128 15.976 1.00 93.88 83 TRP A O 1
ATOM 685 N N . TYR A 1 84 ? 5.094 -7.693 14.859 1.00 88.94 84 TYR A N 1
ATOM 686 C CA . TYR A 1 84 ? 5.779 -8.322 16.001 1.00 88.94 84 TYR A CA 1
ATOM 687 C C . TYR A 1 84 ? 6.843 -7.413 16.643 1.00 88.94 84 TYR A C 1
ATOM 689 O O . TYR A 1 84 ? 7.573 -7.839 17.538 1.00 88.94 84 TYR A O 1
ATOM 697 N N . HIS A 1 85 ? 6.943 -6.166 16.182 1.00 87.38 85 HIS A N 1
ATOM 698 C CA . HIS A 1 85 ? 7.942 -5.173 16.578 1.00 87.38 85 HIS A CA 1
ATOM 699 C C . HIS A 1 85 ? 7.326 -4.016 17.376 1.00 87.38 85 HIS A C 1
ATOM 701 O O . HIS A 1 85 ? 6.112 -3.845 17.418 1.00 87.38 85 HIS A O 1
ATOM 707 N N . ASN A 1 86 ? 8.169 -3.201 18.021 1.00 86.75 86 ASN A N 1
ATOM 708 C CA . ASN A 1 86 ? 7.701 -1.994 18.703 1.00 86.75 86 ASN A CA 1
ATOM 709 C C . ASN A 1 86 ? 7.215 -0.955 17.674 1.00 86.75 86 ASN A C 1
ATOM 711 O O . ASN A 1 86 ? 8.017 -0.421 16.902 1.00 86.75 86 ASN A O 1
ATOM 715 N N . SER A 1 87 ? 5.917 -0.640 17.724 1.00 86.38 87 SER A N 1
ATOM 716 C CA . SER A 1 87 ? 5.249 0.307 16.831 1.00 86.38 87 SER A CA 1
ATOM 717 C C . SER A 1 87 ? 5.763 1.748 16.926 1.00 86.38 87 SER A C 1
ATOM 719 O O . SER A 1 87 ? 5.530 2.533 16.012 1.00 86.38 87 SER A O 1
ATOM 721 N N . GLU A 1 88 ? 6.458 2.112 18.009 1.00 88.19 88 GLU A N 1
ATOM 722 C CA . GLU A 1 88 ? 7.072 3.438 18.179 1.00 88.19 88 GLU A CA 1
ATOM 723 C C . GLU A 1 88 ? 8.302 3.647 17.283 1.00 88.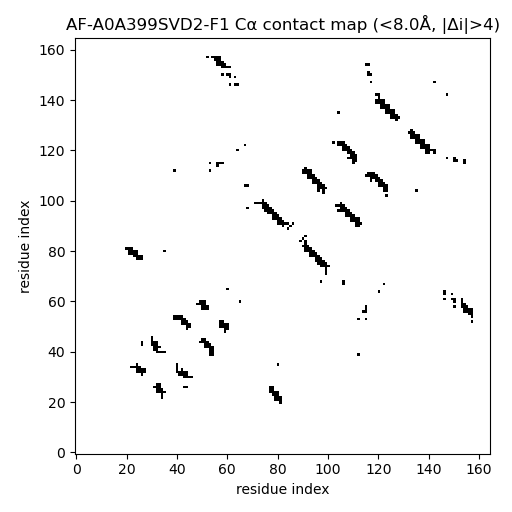19 88 GLU A C 1
ATOM 725 O O . GLU A 1 88 ? 8.636 4.784 16.955 1.00 88.19 88 GLU A O 1
ATOM 730 N N . LEU A 1 89 ? 8.985 2.565 16.889 1.00 87.12 89 LEU A N 1
ATOM 731 C CA . LEU A 1 89 ? 10.178 2.621 16.033 1.00 87.12 89 LEU A CA 1
ATOM 732 C C . LEU A 1 89 ? 9.840 2.399 14.558 1.00 87.12 89 LEU A C 1
ATOM 734 O O . LEU A 1 89 ? 10.448 3.006 13.680 1.00 87.12 89 LEU A O 1
ATOM 738 N N . LEU A 1 90 ? 8.882 1.514 14.292 1.00 88.38 90 LEU A N 1
ATOM 739 C CA . LEU A 1 90 ? 8.399 1.175 12.961 1.00 88.38 90 LEU A CA 1
ATOM 740 C C . LEU A 1 90 ? 6.913 0.846 13.107 1.00 88.38 90 LEU A C 1
ATOM 742 O O . LEU A 1 90 ? 6.594 -0.028 13.907 1.00 88.38 90 LEU A O 1
ATOM 746 N N . PRO A 1 91 ? 5.985 1.491 12.385 1.00 93.56 91 PRO A N 1
ATOM 747 C CA . PRO A 1 91 ? 4.574 1.141 12.498 1.00 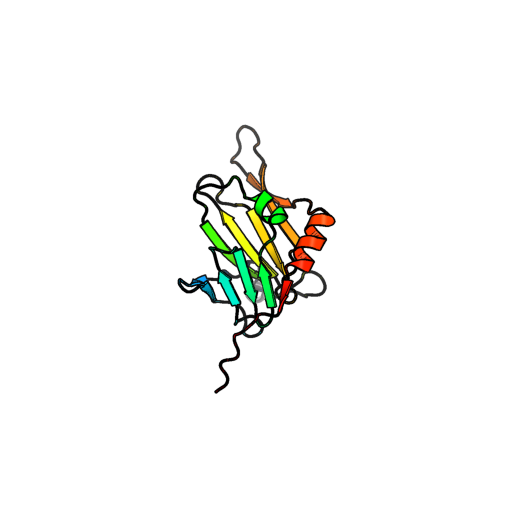93.56 91 PRO A CA 1
ATOM 748 C C . PRO A 1 91 ? 4.352 -0.339 12.184 1.00 93.56 91 PRO A C 1
ATOM 750 O O . PRO A 1 91 ? 5.088 -0.932 11.397 1.00 93.56 91 PRO A O 1
ATOM 753 N N . HIS A 1 92 ? 3.319 -0.951 12.763 1.00 95.75 92 HIS A N 1
ATOM 754 C CA . HIS A 1 92 ? 2.804 -2.194 12.193 1.00 95.75 92 HIS A CA 1
ATOM 755 C C . HIS A 1 92 ? 2.382 -1.904 10.754 1.00 95.75 92 HIS A C 1
ATOM 757 O O . HIS A 1 92 ? 1.687 -0.913 10.507 1.00 95.75 92 HIS A O 1
ATOM 763 N N . TYR A 1 93 ? 2.800 -2.739 9.813 1.00 97.12 93 TYR A N 1
ATOM 764 C CA . TYR A 1 93 ? 2.593 -2.461 8.401 1.00 97.12 93 TYR A CA 1
ATOM 765 C C . TYR A 1 93 ? 2.077 -3.666 7.643 1.00 97.12 93 TYR A C 1
ATOM 767 O O . TYR A 1 93 ? 2.301 -4.819 8.005 1.00 97.12 93 TYR A O 1
ATOM 775 N N . ILE A 1 94 ? 1.408 -3.354 6.545 1.00 98.31 94 ILE A N 1
ATOM 776 C CA . ILE A 1 94 ? 1.177 -4.248 5.424 1.00 98.31 94 ILE A CA 1
ATOM 777 C C . ILE A 1 94 ? 1.803 -3.575 4.217 1.00 98.31 94 ILE A C 1
ATOM 779 O O . ILE A 1 94 ? 1.686 -2.361 4.061 1.00 98.31 94 ILE A O 1
ATOM 783 N N . HIS A 1 95 ? 2.478 -4.334 3.372 1.00 97.50 95 HIS A N 1
ATOM 784 C CA . HIS A 1 95 ? 2.924 -3.827 2.091 1.00 97.50 95 HIS A CA 1
ATOM 785 C C . HIS A 1 95 ? 2.277 -4.603 0.955 1.00 97.50 95 HIS A C 1
ATOM 787 O O . HIS A 1 95 ? 1.944 -5.782 1.077 1.00 97.50 95 HIS A O 1
ATOM 793 N N . MET A 1 96 ? 2.059 -3.883 -0.134 1.00 98.19 96 MET A N 1
ATOM 794 C CA . MET A 1 96 ? 1.595 -4.413 -1.401 1.00 98.19 96 MET A CA 1
ATOM 795 C C . MET A 1 96 ? 2.794 -4.505 -2.336 1.00 98.19 96 MET A C 1
ATOM 797 O O . MET A 1 96 ? 3.407 -3.477 -2.632 1.00 98.19 96 MET A O 1
ATOM 801 N N . ASP A 1 97 ? 3.098 -5.702 -2.822 1.00 96.75 97 ASP A N 1
ATOM 802 C CA . ASP A 1 97 ? 4.087 -5.906 -3.875 1.00 96.75 97 ASP A CA 1
ATOM 803 C C . ASP A 1 97 ? 3.381 -5.940 -5.228 1.00 96.75 97 ASP A C 1
ATOM 805 O O . ASP A 1 97 ? 2.474 -6.744 -5.446 1.00 96.75 97 ASP A O 1
ATOM 809 N N . ILE A 1 98 ? 3.814 -5.083 -6.149 1.00 96.94 98 ILE A N 1
ATOM 810 C CA . ILE A 1 98 ? 3.421 -5.110 -7.556 1.00 96.94 98 ILE A CA 1
ATOM 811 C C . ILE A 1 98 ? 4.598 -5.665 -8.350 1.00 96.94 98 ILE A C 1
ATOM 813 O O . ILE A 1 98 ? 5.588 -4.963 -8.564 1.00 96.94 98 ILE A O 1
ATOM 817 N N . THR A 1 99 ? 4.507 -6.915 -8.792 1.00 95.38 99 THR A N 1
ATOM 818 C CA . THR A 1 99 ? 5.601 -7.617 -9.482 1.00 95.38 99 THR A CA 1
ATOM 819 C C . THR A 1 99 ? 5.244 -7.903 -10.932 1.00 95.38 99 THR A C 1
ATOM 821 O O . THR A 1 99 ? 4.080 -7.930 -11.311 1.00 95.38 99 THR A O 1
ATOM 824 N N . THR A 1 100 ? 6.255 -8.095 -11.773 1.00 93.44 100 THR A N 1
ATOM 825 C CA . THR A 1 100 ? 6.085 -8.541 -13.165 1.00 93.4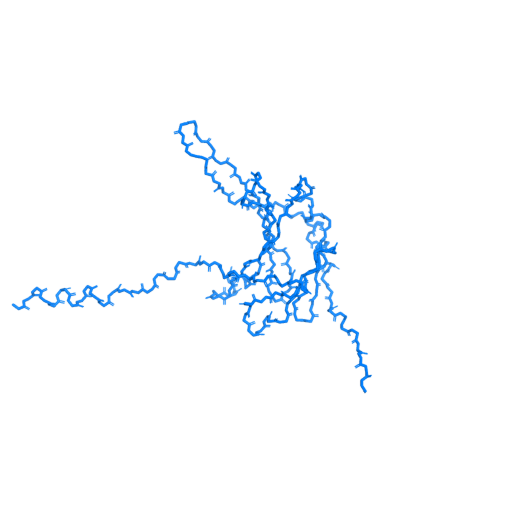4 100 THR A CA 1
ATOM 826 C C . THR A 1 100 ? 7.054 -9.683 -13.435 1.00 93.44 100 THR A C 1
ATOM 828 O O . THR A 1 100 ? 8.033 -9.844 -12.704 1.00 93.44 100 THR A O 1
ATOM 831 N N . ALA A 1 101 ? 6.851 -10.431 -14.521 1.00 90.19 101 ALA A N 1
ATOM 832 C CA . ALA A 1 101 ? 7.804 -11.461 -14.941 1.00 90.19 101 ALA A CA 1
ATOM 833 C C . ALA A 1 101 ? 9.233 -10.906 -15.145 1.00 90.19 101 ALA A C 1
ATOM 835 O O . ALA A 1 101 ? 10.215 -11.594 -14.873 1.00 90.19 101 ALA A O 1
ATOM 836 N N . GLU A 1 102 ? 9.358 -9.649 -15.588 1.00 85.19 102 GLU A N 1
ATOM 837 C CA . GLU A 1 102 ? 10.647 -8.973 -15.791 1.00 85.19 102 GLU A CA 1
ATOM 838 C C . GLU A 1 102 ? 11.230 -8.374 -14.500 1.00 85.19 102 GLU A C 1
ATOM 840 O O . GLU A 1 102 ? 12.449 -8.242 -14.370 1.00 85.19 102 GLU A O 1
ATOM 845 N N . ASN A 1 103 ? 10.374 -8.030 -13.532 1.00 83.38 103 ASN A N 1
ATOM 846 C CA . ASN A 1 103 ? 10.747 -7.426 -12.254 1.00 83.38 103 ASN A CA 1
ATOM 847 C C . ASN A 1 103 ? 10.109 -8.210 -11.091 1.00 83.38 103 ASN A C 1
ATOM 849 O O . ASN A 1 103 ? 9.124 -7.740 -10.512 1.00 83.38 103 ASN A O 1
ATOM 853 N N . PRO A 1 104 ? 10.669 -9.379 -10.718 1.00 84.12 104 PRO A N 1
ATOM 854 C CA . PRO A 1 104 ? 10.086 -10.258 -9.699 1.00 84.12 104 PRO A CA 1
ATOM 855 C C . PRO A 1 104 ? 10.143 -9.681 -8.276 1.00 84.12 104 PRO A C 1
ATOM 857 O O . PRO A 1 104 ? 9.445 -10.168 -7.398 1.00 84.12 104 PRO A O 1
ATOM 860 N N . TYR A 1 105 ? 10.951 -8.640 -8.048 1.00 84.69 105 TYR A N 1
ATOM 861 C CA . TYR A 1 105 ? 11.008 -7.900 -6.779 1.00 84.69 105 TYR A CA 1
ATOM 862 C C . TYR A 1 105 ? 10.105 -6.657 -6.763 1.00 84.69 105 TYR A C 1
ATOM 864 O O . TYR A 1 105 ? 9.815 -6.138 -5.694 1.00 84.69 105 TYR A O 1
ATOM 872 N N . GLY A 1 106 ? 9.645 -6.211 -7.939 1.00 89.94 106 GLY A N 1
ATOM 873 C CA . GLY A 1 106 ? 8.542 -5.264 -8.080 1.00 89.94 106 GLY A CA 1
ATOM 874 C C . GLY A 1 106 ? 8.664 -3.905 -7.383 1.00 89.94 106 GLY A C 1
ATOM 875 O O . GLY A 1 106 ? 9.710 -3.504 -6.877 1.00 89.94 106 GLY A O 1
ATOM 876 N N . CYS A 1 107 ? 7.550 -3.179 -7.396 1.00 95.50 107 CYS A N 1
ATOM 877 C CA . CYS A 1 107 ? 7.332 -1.984 -6.592 1.00 95.50 107 CYS A CA 1
ATOM 878 C C . CYS A 1 107 ? 6.637 -2.401 -5.297 1.00 95.50 107 CYS A C 1
ATOM 880 O O . CYS A 1 107 ? 5.646 -3.121 -5.352 1.00 95.50 107 CYS A O 1
ATOM 882 N N . GLN A 1 108 ? 7.113 -1.920 -4.156 1.00 96.94 108 GLN A N 1
ATOM 883 C CA . GLN A 1 108 ? 6.530 -2.222 -2.852 1.00 96.94 108 GLN A CA 1
ATOM 884 C C . GLN A 1 108 ? 5.937 -0.948 -2.267 1.00 96.94 108 GLN A C 1
AT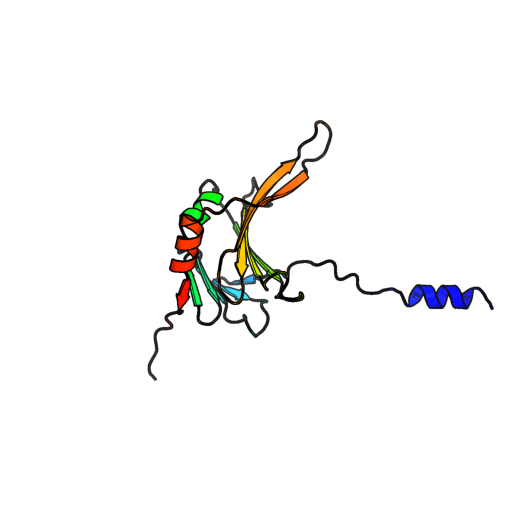OM 886 O O . GLN A 1 108 ? 6.623 0.071 -2.202 1.00 96.94 108 GLN A O 1
ATOM 891 N N . VAL A 1 109 ? 4.678 -0.987 -1.846 1.00 98.38 109 VAL A N 1
ATOM 892 C CA . VAL A 1 109 ? 3.988 0.153 -1.225 1.00 98.38 109 VAL A CA 1
ATOM 893 C C . VAL A 1 109 ? 3.644 -0.222 0.207 1.00 98.38 109 VAL A C 1
ATOM 895 O O . VAL A 1 109 ? 2.882 -1.162 0.411 1.00 98.38 109 VAL A O 1
ATOM 898 N N . PHE A 1 110 ? 4.201 0.491 1.184 1.00 98.06 110 PHE A N 1
ATOM 899 C CA . PHE A 1 110 ? 4.031 0.199 2.607 1.00 98.06 110 PHE A CA 1
ATOM 900 C C . PHE A 1 110 ? 2.948 1.079 3.218 1.00 98.06 110 PHE A C 1
ATOM 902 O O . PHE A 1 110 ? 3.004 2.306 3.125 1.00 98.06 110 PHE A O 1
ATOM 909 N N . PHE A 1 111 ? 1.996 0.435 3.884 1.00 98.50 111 PHE A N 1
ATOM 910 C CA . PHE A 1 111 ? 0.874 1.056 4.567 1.00 98.50 111 PHE A CA 1
ATOM 911 C C . PHE A 1 111 ? 0.994 0.807 6.062 1.00 98.50 111 PHE A C 1
ATOM 913 O O . PHE A 1 111 ? 1.226 -0.321 6.499 1.00 98.50 111 PHE A O 1
ATOM 920 N N . ASN A 1 112 ? 0.761 1.839 6.860 1.00 97.62 112 ASN A N 1
ATOM 921 C CA . ASN A 1 112 ? 0.557 1.673 8.291 1.00 97.62 112 ASN A CA 1
ATOM 922 C C . ASN A 1 112 ? -0.785 0.952 8.539 1.00 97.62 112 ASN A C 1
ATOM 924 O O . ASN A 1 112 ? -1.832 1.412 8.085 1.00 97.62 112 ASN A O 1
ATOM 928 N N . LEU A 1 113 ? -0.771 -0.163 9.275 1.00 97.00 113 LEU A N 1
ATOM 929 C CA . LEU A 1 113 ? -1.962 -0.979 9.559 1.00 97.00 113 LEU A CA 1
ATOM 930 C C . LEU A 1 113 ? -3.027 -0.251 10.397 1.00 97.00 113 LEU A C 1
ATOM 932 O O . LEU A 1 113 ? -4.192 -0.641 10.386 1.00 97.00 113 LEU A O 1
ATOM 936 N N . GLU A 1 114 ? -2.652 0.797 11.131 1.00 95.56 114 GLU A N 1
ATOM 937 C CA . GLU A 1 114 ? -3.559 1.567 11.989 1.00 95.56 114 GLU A CA 1
ATOM 938 C C . GLU A 1 114 ? -4.138 2.800 11.291 1.00 95.56 114 GLU A C 1
ATOM 940 O O . GLU A 1 114 ? -5.298 3.170 11.518 1.00 95.56 114 GLU A O 1
ATOM 945 N N . THR A 1 115 ? -3.335 3.464 10.458 1.00 96.50 115 THR A N 1
ATOM 946 C CA . THR A 1 115 ? -3.711 4.743 9.835 1.00 96.50 115 THR A CA 1
ATOM 947 C C . THR A 1 115 ? -4.042 4.632 8.352 1.00 96.50 115 THR A C 1
ATOM 949 O O . THR A 1 115 ? -4.731 5.515 7.853 1.00 96.50 115 THR A O 1
ATOM 952 N N . LEU A 1 116 ? -3.606 3.567 7.669 1.00 97.75 116 LEU A N 1
ATOM 953 C CA . LEU A 1 116 ? -3.564 3.423 6.205 1.00 97.75 116 LEU A CA 1
ATOM 954 C C . LEU A 1 116 ? -2.682 4.448 5.479 1.00 97.75 116 LEU A C 1
ATOM 956 O O . LEU A 1 116 ? -2.695 4.511 4.250 1.00 97.75 116 LEU A O 1
ATOM 960 N N . GLU A 1 117 ? -1.885 5.226 6.212 1.00 97.06 117 GLU A N 1
ATOM 961 C CA . GLU A 1 117 ? -0.915 6.132 5.607 1.00 97.06 117 GLU A CA 1
ATOM 962 C C . GLU A 1 117 ? 0.152 5.340 4.845 1.00 97.06 117 GLU A C 1
ATOM 964 O O . GLU A 1 117 ? 0.728 4.382 5.372 1.00 97.06 117 GLU A O 1
ATOM 969 N N . ILE A 1 118 ? 0.426 5.771 3.612 1.00 98.19 118 ILE A N 1
ATOM 970 C CA . ILE A 1 118 ? 1.555 5.282 2.824 1.00 98.19 118 ILE A CA 1
ATOM 971 C C . ILE A 1 118 ? 2.791 6.060 3.259 1.00 98.19 118 ILE A C 1
ATOM 973 O O . ILE A 1 118 ? 2.921 7.242 2.941 1.00 98.19 118 ILE A O 1
ATOM 977 N N . TYR A 1 119 ? 3.695 5.398 3.975 1.00 95.12 119 TYR A N 1
ATOM 978 C CA . TYR A 1 119 ? 4.900 6.043 4.505 1.00 95.12 119 TYR A CA 1
ATOM 979 C C . TYR A 1 119 ? 6.156 5.737 3.686 1.00 95.12 119 TYR A C 1
ATOM 981 O O . TYR A 1 119 ? 7.136 6.470 3.795 1.00 95.12 119 TYR A O 1
ATOM 989 N N . GLN A 1 120 ? 6.128 4.690 2.854 1.00 96.88 120 GLN A N 1
ATOM 990 C CA . GLN A 1 120 ? 7.276 4.265 2.059 1.00 96.88 120 GLN A CA 1
ATOM 991 C C . GLN A 1 120 ? 6.836 3.599 0.751 1.00 96.88 120 GLN A C 1
ATOM 993 O O . GLN A 1 120 ? 5.874 2.828 0.710 1.00 96.88 120 GLN A O 1
ATOM 998 N N . VAL A 1 121 ? 7.578 3.882 -0.322 1.00 97.88 121 VAL A N 1
ATOM 999 C CA . VAL A 1 121 ? 7.493 3.168 -1.599 1.00 97.88 121 VAL A CA 1
ATOM 1000 C C . VAL A 1 121 ? 8.898 2.740 -1.996 1.00 97.88 121 VAL A C 1
ATOM 1002 O O . VAL A 1 12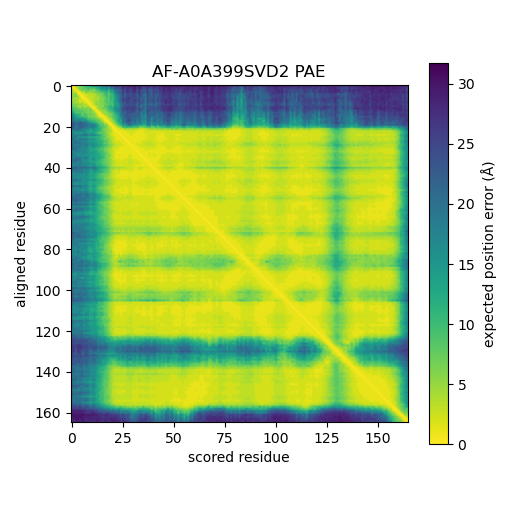1 ? 9.791 3.579 -2.059 1.00 97.88 121 VAL A O 1
ATOM 1005 N N . ASN A 1 122 ? 9.097 1.460 -2.297 1.00 95.94 122 ASN A N 1
ATOM 1006 C CA . ASN A 1 122 ? 10.374 0.932 -2.769 1.00 95.94 122 ASN A CA 1
ATOM 1007 C C . ASN A 1 122 ? 10.267 0.458 -4.217 1.00 95.94 122 ASN A C 1
ATOM 1009 O O . ASN A 1 122 ? 9.249 -0.096 -4.627 1.00 95.94 122 ASN A O 1
ATOM 1013 N N . LYS A 1 123 ? 11.347 0.622 -4.981 1.00 92.69 123 LYS A N 1
ATOM 1014 C CA . LYS A 1 123 ? 11.523 0.014 -6.308 1.00 92.69 123 LYS A CA 1
ATOM 1015 C C . LYS A 1 123 ? 12.794 -0.831 -6.340 1.00 92.69 123 LYS A C 1
ATOM 1017 O O . LYS A 1 123 ? 13.726 -0.544 -5.584 1.00 92.69 123 LYS A O 1
ATOM 1022 N N . PRO A 1 124 ? 12.890 -1.832 -7.230 1.00 87.19 124 PRO A N 1
ATOM 1023 C CA . PRO A 1 124 ? 14.062 -2.677 -7.289 1.00 87.19 124 PRO A CA 1
ATOM 1024 C C . PRO A 1 124 ? 15.190 -1.911 -7.987 1.00 87.19 124 PRO A C 1
ATOM 1026 O O . PRO A 1 124 ? 15.074 -1.503 -9.142 1.00 87.19 124 PRO A O 1
ATOM 1029 N N . GLY A 1 125 ? 16.295 -1.701 -7.285 1.00 80.50 125 GLY A N 1
ATOM 1030 C CA . GLY A 1 125 ? 17.554 -1.236 -7.851 1.00 80.50 125 GLY A CA 1
ATOM 1031 C C . GLY A 1 125 ? 18.400 -2.417 -8.298 1.00 80.50 125 GLY A C 1
ATOM 1032 O O . GLY A 1 125 ? 18.591 -3.357 -7.532 1.00 80.50 125 GLY A O 1
ATOM 1033 N N . VAL A 1 126 ? 18.941 -2.372 -9.515 1.00 76.94 126 VAL A N 1
ATOM 1034 C CA . VAL A 1 126 ? 19.880 -3.396 -9.992 1.00 76.94 126 VAL A CA 1
ATOM 1035 C C . VAL A 1 126 ? 21.300 -2.982 -9.630 1.00 76.94 126 VAL A C 1
ATOM 1037 O O . VAL A 1 126 ? 21.823 -1.998 -10.147 1.00 76.94 126 VAL A O 1
ATOM 1040 N N . ILE A 1 127 ? 21.954 -3.777 -8.788 1.00 72.06 127 ILE A N 1
ATOM 1041 C CA . ILE A 1 127 ? 23.391 -3.691 -8.546 1.00 72.06 127 ILE A CA 1
ATOM 1042 C C . ILE A 1 127 ? 24.041 -4.784 -9.394 1.00 72.06 127 ILE A C 1
ATOM 1044 O O . ILE A 1 127 ? 24.086 -5.957 -9.021 1.00 72.06 127 ILE A O 1
ATOM 1048 N N . SER A 1 128 ? 24.529 -4.408 -10.578 1.00 69.69 128 SER A N 1
ATOM 1049 C CA . SER A 1 128 ? 25.296 -5.312 -11.438 1.00 69.69 128 SER A CA 1
ATOM 1050 C C . SER A 1 128 ? 26.770 -4.927 -11.448 1.00 69.69 128 SER A C 1
ATOM 1052 O O . SER A 1 128 ? 27.124 -3.821 -11.860 1.00 69.69 128 SER A O 1
ATOM 1054 N N . LYS A 1 129 ? 27.643 -5.865 -11.073 1.00 69.25 129 LYS A N 1
ATOM 1055 C CA . LYS A 1 129 ? 29.086 -5.783 -11.321 1.00 69.25 129 LYS A CA 1
ATOM 1056 C C . LYS A 1 129 ? 29.444 -6.799 -12.402 1.00 69.25 129 LYS A C 1
ATOM 1058 O O . LYS A 1 129 ? 29.009 -7.946 -12.336 1.00 69.25 129 LYS A O 1
ATOM 1063 N N . LYS A 1 130 ? 30.233 -6.395 -13.403 1.00 73.75 130 LYS A N 1
ATOM 1064 C CA . LYS A 1 130 ? 30.667 -7.287 -14.493 1.00 73.75 130 LYS A CA 1
ATOM 1065 C C . LYS A 1 130 ? 31.302 -8.560 -13.907 1.00 73.75 130 LYS A C 1
ATOM 1067 O O . LYS A 1 130 ? 32.245 -8.457 -13.127 1.00 73.75 130 LYS A O 1
ATOM 1072 N N . GLY A 1 131 ? 30.777 -9.731 -14.278 1.00 75.88 131 GLY A N 1
ATOM 1073 C CA . GLY A 1 131 ? 31.246 -11.040 -13.797 1.00 75.88 131 GLY A CA 1
ATOM 1074 C C . GLY A 1 131 ? 30.578 -11.569 -12.520 1.00 75.88 131 GLY A C 1
ATOM 1075 O O . GLY A 1 131 ? 30.966 -12.636 -12.059 1.00 75.88 131 GLY A O 1
ATOM 1076 N N . TYR A 1 132 ? 29.583 -10.869 -11.963 1.00 71.81 132 TYR A N 1
ATOM 1077 C CA . TYR A 1 132 ? 28.824 -11.304 -10.784 1.00 71.81 132 TYR A CA 1
ATOM 1078 C C . TYR A 1 132 ? 27.327 -11.458 -11.101 1.00 71.81 132 TYR A C 1
ATOM 1080 O O . TYR A 1 132 ? 26.835 -10.814 -12.034 1.00 71.81 132 TYR A O 1
ATOM 1088 N N . PRO A 1 133 ? 26.587 -12.282 -10.330 1.00 70.75 133 PRO A N 1
ATOM 1089 C CA . PRO A 1 133 ? 25.129 -12.322 -10.391 1.00 70.75 133 PRO A CA 1
ATOM 1090 C C . PRO A 1 133 ? 24.521 -10.927 -10.197 1.00 70.75 133 PRO A C 1
ATOM 1092 O O . PRO A 1 133 ? 25.106 -10.072 -9.530 1.00 70.75 133 PRO A O 1
ATOM 1095 N N . ARG A 1 134 ? 23.339 -10.690 -10.778 1.00 69.81 134 ARG A N 1
ATOM 1096 C CA . ARG A 1 134 ? 22.574 -9.467 -10.508 1.00 69.81 134 ARG A CA 1
ATOM 1097 C C . ARG A 1 134 ? 22.076 -9.508 -9.067 1.00 69.81 134 ARG A C 1
ATOM 1099 O O . ARG A 1 134 ? 21.364 -10.438 -8.700 1.00 69.81 134 ARG A O 1
ATOM 1106 N N . PHE A 1 135 ? 22.439 -8.497 -8.286 1.00 73.88 135 PHE A N 1
ATOM 1107 C CA . PHE A 1 135 ? 21.858 -8.258 -6.972 1.00 73.88 135 PHE A CA 1
ATOM 1108 C C . PHE A 1 135 ? 20.780 -7.191 -7.098 1.00 73.88 135 PHE A C 1
ATOM 1110 O O . PHE A 1 135 ? 20.917 -6.252 -7.887 1.00 73.88 135 PHE A O 1
ATOM 1117 N N . TYR A 1 136 ? 19.721 -7.343 -6.314 1.00 75.75 136 TYR A N 1
ATOM 1118 C CA . TYR A 1 136 ? 18.644 -6.372 -6.233 1.00 75.75 136 TYR A CA 1
ATOM 1119 C C . TYR A 1 136 ? 18.668 -5.723 -4.854 1.00 75.75 136 TYR A C 1
ATOM 1121 O O . TYR A 1 136 ? 18.922 -6.389 -3.853 1.00 75.75 136 TYR A O 1
ATOM 1129 N N . THR A 1 137 ? 18.432 -4.419 -4.820 1.00 82.31 137 THR A N 1
ATOM 1130 C CA . THR A 1 137 ? 18.251 -3.644 -3.590 1.00 82.31 137 THR A CA 1
ATOM 1131 C C . THR A 1 137 ? 16.874 -2.997 -3.609 1.00 82.31 137 THR A C 1
ATOM 1133 O O . THR A 1 137 ? 16.381 -2.635 -4.677 1.00 82.31 137 THR A O 1
ATOM 1136 N N . ALA A 1 138 ? 16.250 -2.834 -2.448 1.00 84.50 138 ALA A N 1
ATOM 1137 C CA . ALA A 1 138 ? 15.063 -2.002 -2.323 1.00 84.50 138 ALA A CA 1
ATOM 1138 C C . ALA A 1 138 ? 15.512 -0.536 -2.256 1.00 84.50 138 ALA A C 1
ATOM 1140 O O . ALA A 1 138 ? 16.166 -0.125 -1.301 1.00 84.50 138 ALA A O 1
ATOM 1141 N N . ASN A 1 139 ? 15.210 0.239 -3.294 1.00 91.38 139 ASN A N 1
ATOM 1142 C CA . ASN A 1 139 ? 15.479 1.670 -3.323 1.00 91.38 139 ASN A CA 1
ATOM 1143 C C . ASN A 1 139 ? 14.219 2.417 -2.906 1.00 91.38 139 ASN A C 1
ATOM 1145 O O . ASN A 1 139 ? 13.233 2.416 -3.648 1.00 91.38 139 ASN A O 1
ATOM 1149 N N . GLU A 1 140 ? 14.269 3.079 -1.757 1.00 95.00 140 GLU A N 1
ATOM 1150 C CA . GLU A 1 140 ? 13.202 3.974 -1.320 1.00 95.00 140 GLU A CA 1
ATOM 1151 C C . GLU A 1 140 ? 13.031 5.134 -2.310 1.00 95.00 140 GLU A C 1
ATOM 1153 O O . GLU A 1 140 ? 13.999 5.720 -2.802 1.00 95.00 140 GLU A O 1
ATOM 1158 N N . GLN A 1 141 ? 11.780 5.420 -2.652 1.00 95.94 141 GLN A N 1
ATOM 1159 C CA . GLN A 1 141 ? 11.392 6.478 -3.570 1.00 95.94 141 GLN A CA 1
ATOM 1160 C C . GLN A 1 141 ? 10.999 7.734 -2.796 1.00 95.94 141 GLN A C 1
ATOM 1162 O O . GLN A 1 141 ? 10.345 7.672 -1.756 1.00 95.94 141 GLN A O 1
ATOM 1167 N N . ILE A 1 142 ? 11.342 8.898 -3.343 1.00 96.00 142 ILE A N 1
ATOM 1168 C CA . ILE A 1 142 ? 10.934 10.177 -2.764 1.00 96.00 142 ILE A CA 1
ATOM 1169 C C . ILE A 1 142 ? 9.447 10.398 -3.055 1.00 96.00 142 ILE A C 1
ATOM 1171 O O . ILE A 1 142 ? 9.052 10.599 -4.204 1.00 96.00 142 ILE A O 1
ATOM 1175 N N . ILE A 1 143 ? 8.629 10.414 -2.003 1.00 96.38 143 ILE A N 1
ATOM 1176 C CA . ILE A 1 143 ? 7.224 10.829 -2.066 1.00 96.38 143 ILE A CA 1
ATOM 1177 C C . ILE A 1 143 ? 7.171 12.341 -1.830 1.00 96.38 143 ILE A C 1
ATOM 1179 O O . ILE A 1 143 ? 7.515 12.812 -0.744 1.00 96.38 143 ILE A O 1
ATOM 1183 N N . SER A 1 144 ? 6.757 13.103 -2.847 1.00 97.12 144 SER A N 1
ATOM 1184 C CA . SER A 1 144 ? 6.647 14.564 -2.747 1.00 97.12 144 SER A CA 1
ATOM 1185 C C . SER A 1 144 ? 5.624 14.984 -1.687 1.00 97.12 144 SER A C 1
ATOM 1187 O O . SER A 1 144 ? 4.659 14.269 -1.423 1.00 97.12 144 SER A O 1
ATOM 1189 N N . GLU A 1 145 ? 5.781 16.181 -1.119 1.00 97.56 145 GLU A N 1
ATOM 1190 C CA . GLU A 1 145 ? 4.825 16.728 -0.142 1.00 97.56 145 GLU A CA 1
ATOM 1191 C C . GLU A 1 145 ? 3.398 16.837 -0.696 1.00 97.56 145 GLU A C 1
ATOM 1193 O O . GLU A 1 145 ? 2.420 16.612 0.016 1.00 97.56 145 GLU A O 1
ATOM 1198 N N . GLU A 1 146 ? 3.258 17.149 -1.984 1.00 97.94 146 GLU A N 1
ATOM 1199 C CA . GLU A 1 146 ? 1.960 17.145 -2.660 1.00 97.94 146 GLU A CA 1
ATOM 1200 C C . GLU A 1 146 ? 1.353 15.738 -2.696 1.00 97.94 146 GLU A C 1
ATOM 1202 O O . GLU A 1 146 ? 0.176 15.561 -2.373 1.00 97.94 146 GLU A O 1
ATOM 1207 N N . CYS A 1 147 ? 2.163 14.724 -3.009 1.00 97.69 147 CYS A N 1
ATOM 1208 C CA . CYS A 1 147 ? 1.707 13.342 -3.007 1.00 97.69 147 CYS A CA 1
ATOM 1209 C C . CYS A 1 147 ? 1.359 12.864 -1.591 1.00 97.69 147 CYS A C 1
ATOM 1211 O O . CYS A 1 147 ? 0.316 12.245 -1.412 1.00 97.69 147 CYS A O 1
ATOM 1213 N N . ARG A 1 148 ? 2.139 13.234 -0.563 1.00 97.31 148 ARG A N 1
ATOM 1214 C CA . ARG A 1 148 ? 1.806 12.957 0.849 1.00 97.31 148 ARG A CA 1
ATOM 1215 C C . ARG A 1 148 ? 0.443 13.535 1.231 1.00 97.31 148 ARG A C 1
ATOM 1217 O O . ARG A 1 148 ? -0.383 12.835 1.808 1.00 97.31 148 ARG A O 1
ATOM 1224 N N . LYS A 1 149 ? 0.151 14.781 0.842 1.00 97.75 149 LYS A N 1
ATOM 1225 C CA . LYS A 1 149 ? -1.179 15.384 1.050 1.00 97.75 149 LYS A CA 1
ATOM 1226 C C . LYS A 1 149 ? -2.276 14.627 0.301 1.00 97.75 149 LYS A C 1
ATOM 1228 O O . LYS A 1 149 ? -3.352 14.418 0.853 1.00 97.75 149 LYS A O 1
ATOM 1233 N N . SER A 1 150 ? -2.012 14.201 -0.935 1.00 97.69 150 SER A N 1
ATOM 1234 C CA . SER A 1 150 ? -2.958 13.404 -1.724 1.00 97.69 150 SER A CA 1
ATOM 1235 C C . SER A 1 150 ? -3.252 12.046 -1.075 1.00 97.69 150 SER A C 1
ATOM 1237 O O . SER A 1 150 ? -4.416 11.658 -0.995 1.00 97.69 150 SER A O 1
ATOM 1239 N N . VAL A 1 151 ? -2.229 11.371 -0.537 1.00 97.69 151 VAL A N 1
ATOM 1240 C CA . VAL A 1 151 ? -2.365 10.141 0.260 1.00 97.69 151 VAL A CA 1
ATOM 1241 C C . VAL A 1 151 ? -3.276 10.383 1.456 1.00 97.69 151 VAL A C 1
ATOM 1243 O O . VAL A 1 151 ? -4.291 9.703 1.576 1.00 97.69 151 VAL A O 1
ATOM 1246 N N . LEU A 1 152 ? -2.977 11.383 2.291 1.00 97.38 152 LEU A N 1
ATOM 1247 C CA . LEU A 1 152 ? -3.771 11.672 3.490 1.00 97.38 152 LEU A CA 1
ATOM 1248 C C . LEU A 1 152 ? -5.234 12.004 3.155 1.00 97.38 152 LEU A C 1
ATOM 1250 O O . LEU A 1 152 ? -6.141 11.509 3.816 1.00 97.38 152 LEU A O 1
ATOM 1254 N N . ASN A 1 153 ? -5.473 12.776 2.092 1.00 97.50 153 ASN A N 1
ATOM 1255 C CA . ASN A 1 153 ? -6.824 13.129 1.643 1.00 97.50 153 ASN A CA 1
ATOM 1256 C C . ASN A 1 153 ? -7.603 11.951 1.034 1.00 97.50 153 ASN A C 1
ATOM 1258 O O . ASN A 1 153 ? -8.823 12.031 0.907 1.00 97.50 153 ASN A O 1
ATOM 1262 N N . SER A 1 154 ? -6.917 10.879 0.633 1.00 97.25 154 SER A N 1
ATOM 1263 C CA . SER A 1 154 ? -7.540 9.685 0.045 1.00 97.25 154 SER A CA 1
ATOM 1264 C C . SER A 1 154 ? -7.942 8.644 1.092 1.00 97.25 154 SER A C 1
ATOM 1266 O O . SER A 1 154 ? -8.598 7.655 0.753 1.00 97.25 154 SER A O 1
ATOM 1268 N N . ILE A 1 155 ? -7.568 8.861 2.357 1.00 97.88 155 ILE A N 1
ATOM 1269 C CA . ILE A 1 155 ? -7.980 8.029 3.486 1.00 97.88 155 ILE A CA 1
ATOM 1270 C C . ILE A 1 155 ? -9.348 8.509 3.960 1.00 97.88 155 ILE A C 1
ATOM 1272 O O . ILE A 1 155 ? -9.532 9.663 4.343 1.00 97.88 155 ILE A O 1
ATOM 1276 N N . THR A 1 156 ? -10.325 7.612 3.946 1.00 97.12 156 THR A N 1
ATOM 1277 C CA . THR A 1 156 ? -11.711 7.915 4.315 1.00 97.12 156 THR A CA 1
ATOM 1278 C C . THR A 1 156 ? -12.263 6.855 5.264 1.00 97.12 156 THR A C 1
ATOM 1280 O O . THR A 1 156 ? -11.785 5.716 5.256 1.00 97.12 156 THR A O 1
ATOM 1283 N N . PRO A 1 157 ? -13.270 7.186 6.092 1.00 94.88 157 PRO A N 1
ATOM 1284 C CA . PRO A 1 157 ? -14.026 6.172 6.813 1.00 94.88 157 PRO A CA 1
ATOM 1285 C C . PRO A 1 157 ? -14.654 5.181 5.831 1.00 94.88 157 PRO A C 1
ATOM 1287 O O . PRO A 1 157 ? -15.212 5.580 4.806 1.00 94.88 157 PRO A O 1
ATOM 1290 N N . LEU A 1 158 ? -14.594 3.893 6.154 1.00 88.00 158 LEU A N 1
ATOM 1291 C CA . LEU A 1 158 ? -15.233 2.849 5.371 1.00 88.00 158 LEU A CA 1
ATOM 1292 C C . LEU A 1 158 ? -16.754 3.020 5.472 1.00 88.00 158 LEU A C 1
ATOM 1294 O O . LEU A 1 158 ? -17.360 2.773 6.519 1.00 88.00 158 LEU A O 1
ATOM 1298 N N . GLN A 1 159 ? -17.381 3.437 4.374 1.00 77.50 159 GLN A N 1
ATOM 1299 C CA . GLN A 1 159 ? -18.834 3.479 4.263 1.00 77.50 159 GLN A CA 1
ATOM 1300 C C . GLN A 1 159 ? -19.355 2.051 4.117 1.00 77.50 159 GLN A C 1
ATOM 1302 O O . GLN A 1 159 ? -19.476 1.522 3.018 1.00 77.50 159 GLN A O 1
ATOM 1307 N N . ARG A 1 160 ? -19.654 1.401 5.242 1.00 69.81 160 ARG A N 1
ATOM 1308 C CA . ARG A 1 160 ? -20.503 0.211 5.209 1.00 69.81 160 ARG A CA 1
ATOM 1309 C C . ARG A 1 160 ? -21.924 0.703 5.064 1.00 69.81 160 ARG A C 1
ATOM 1311 O O . ARG A 1 160 ? -22.421 1.367 5.977 1.00 69.81 160 ARG A O 1
ATOM 1318 N N . ASP A 1 161 ? -22.550 0.405 3.930 1.00 60.53 161 ASP A N 1
ATOM 1319 C CA . ASP A 1 161 ? -23.982 0.612 3.771 1.00 60.53 161 ASP A CA 1
ATOM 1320 C C . ASP A 1 161 ? -24.669 0.020 4.999 1.00 60.53 161 ASP A C 1
ATOM 1322 O O . ASP A 1 161 ? -24.587 -1.181 5.279 1.00 60.53 161 ASP A O 1
ATOM 1326 N N . ARG A 1 162 ? -25.266 0.901 5.806 1.00 45.50 162 ARG A N 1
ATOM 1327 C CA . ARG A 1 162 ? -26.084 0.491 6.937 1.00 45.50 162 ARG A CA 1
ATOM 1328 C C . ARG A 1 162 ? -27.295 -0.195 6.334 1.00 45.50 162 ARG A C 1
ATOM 1330 O O . ARG A 1 162 ? -28.275 0.464 6.002 1.00 45.50 162 ARG A O 1
ATOM 1337 N N . ILE A 1 163 ? -27.228 -1.515 6.199 1.00 46.06 163 ILE A N 1
ATOM 1338 C CA . ILE A 1 163 ? -28.433 -2.328 6.131 1.00 46.06 163 ILE A CA 1
ATOM 1339 C C . ILE A 1 163 ? -29.070 -2.168 7.511 1.00 46.06 163 ILE A C 1
ATOM 1341 O O . ILE A 1 163 ? -28.656 -2.796 8.486 1.00 46.06 163 ILE A O 1
ATOM 1345 N N . ALA A 1 164 ? -29.981 -1.201 7.605 1.00 45.59 164 ALA A N 1
ATOM 1346 C CA . ALA A 1 164 ? -30.899 -1.085 8.718 1.00 45.59 164 ALA A CA 1
ATOM 1347 C C . ALA A 1 164 ? -31.747 -2.360 8.704 1.00 45.59 164 ALA A C 1
ATOM 1349 O O . ALA A 1 164 ? -32.503 -2.585 7.758 1.00 45.59 164 ALA A O 1
ATOM 1350 N N . TRP A 1 165 ? -31.525 -3.215 9.698 1.00 49.53 165 TRP A N 1
ATOM 1351 C CA . TRP A 1 165 ? -32.454 -4.281 10.049 1.00 49.53 165 TRP A CA 1
ATOM 1352 C C . TRP A 1 165 ? -33.590 -3.691 10.878 1.00 49.53 165 TRP A C 1
ATOM 1354 O O . TRP A 1 165 ? -33.289 -2.819 11.729 1.00 49.53 165 TRP A O 1
#

Nearest PDB structures (foldseek):
  5boi-assembly1_A  TM=5.704E-01  e=4.948E+00  Priestia megaterium QM B1551
  3ggn-assembly3_B  TM=3.092E-01  e=7.302E+00  Deinococcus radiodurans R1 = ATCC 13939 = DSM 20539

pLDDT: mean 87.8, std 14.05, range [45.5, 98.62]

Radius of gyration: 20.45 Å; Cα contacts (8 Å, |Δi|>4): 268; chains: 1; bounding box: 67×53×52 Å

Sequence (165 aa):
MKNWILIAIMLTFQLPLFAHEDTPIKLSKEGKLIGLPEKYANAEFNRATFTLAINDKQIIIPECIKEFFKDYKDYDISFSASWYHNSELLPHYIHMDITTAENPYGCQVFFNLETLEIYQVNKPGVISKKGYPRFYTANEQIISEECRKSVLNSITPLQRDRIAW